Protein AF-A0A812HMN0-F1 (afdb_monomer)

Mean predicted aligned error: 2.74 Å

Solvent-accessible surface area (backbone atoms only — not comparable to full-atom values): 6218 Å² total; per-residue (Å²): 64,32,33,14,56,53,57,68,61,71,71,72,52,58,67,63,51,53,73,77,38,36,69,75,69,39,42,89,30,53,72,48,78,51,88,82,89,80,58,95,92,63,85,84,87,83,89,78,86,76,61,94,67,46,38,24,38,44,40,67,53,91,48,96,55,56,91,84,30,45,38,63,48,75,45,77,54,69,88,87,65,89,82,86,72,50,73,47,81,54,98,46,37,52,46,79,96

Sequence (97 aa):
MFELTSSTVFESQDFFSIYENYDTVLGPDLVNKYEISLTPGQEEVYHASMSAKTKYLGLVAAFRDIENSNWRQVIKVDQTGYNTYQIQLDDLSLFVN

Secondary structure (DSSP, 8-state):
-EEES-SHHHHHS-HHHHHHHHHHHHGGGEEEE------TT----------TT--EEEEE---S-STTSB-EEEEEPPTTS-----EEEETTEEEE-

Foldseek 3Di:
DFFFLDCVQVVVDADCCCPPVVCPSRPPGTPDDDDDDDDPPDDDDDDDDDDLSGQKDWFADPAPCQVPAQGIDMDGDDSPDDDDWDWDDDNRYIDID

Nearest PDB structures (foldseek):
  3zhn-assembly1_A  TM=9.755E-01  e=1.118E-06  Pseudomonas aeruginosa PAO1
  4a1r-assembly5_A  TM=9.088E-01  e=3.668E-04  Serratia marcescens
  6hs7-assembly1_F  TM=8.895E-01  e=6.644E-03  Escherichia coli

Radius of gyration: 13.2 Å; Cα contacts (8 Å, |Δi|>4): 140; chains: 1; bounding box: 32×26×33 Å

pLDDT: mean 94.82, std 3.99, range [80.94, 98.69]

Structure (mmCIF, N/CA/C/O backbone):
data_AF-A0A812HMN0-F1
#
_entry.id   AF-A0A812HMN0-F1
#
loop_
_atom_site.group_PDB
_atom_site.id
_atom_site.type_symbol
_atom_site.label_atom_id
_atom_site.label_alt_id
_atom_site.label_comp_id
_atom_site.label_asym_id
_atom_site.label_entity_id
_atom_site.label_seq_id
_atom_site.pdbx_PDB_ins_code
_atom_site.Cartn_x
_atom_site.Cartn_y
_atom_site.Cartn_z
_atom_site.occupancy
_atom_site.B_iso_or_equiv
_atom_site.auth_seq_id
_atom_site.auth_comp_id
_atom_site.auth_asym_id
_atom_site.auth_atom_id
_atom_site.pdbx_PDB_model_num
ATOM 1 N N . MET A 1 1 ? 0.393 -6.790 -0.888 1.00 95.19 1 MET A N 1
ATOM 2 C CA . MET A 1 1 ? -0.877 -6.328 -0.288 1.00 95.19 1 MET A CA 1
ATOM 3 C C . MET A 1 1 ? -0.669 -6.081 1.194 1.00 95.19 1 MET A C 1
ATOM 5 O O . MET A 1 1 ? -0.032 -6.891 1.854 1.00 95.19 1 MET A O 1
ATOM 9 N N . PHE A 1 2 ? -1.216 -4.990 1.707 1.00 97.38 2 PHE A N 1
ATOM 10 C CA . PHE A 1 2 ? -1.145 -4.588 3.104 1.00 97.38 2 PHE A CA 1
ATOM 11 C C . PHE A 1 2 ? -2.558 -4.505 3.672 1.00 97.38 2 PHE A C 1
ATOM 13 O O . PHE A 1 2 ? -3.430 -3.905 3.053 1.00 97.38 2 PHE A O 1
ATOM 20 N N . GLU A 1 3 ? -2.780 -5.087 4.843 1.00 97.44 3 GLU A N 1
ATOM 21 C CA . GLU A 1 3 ? -3.965 -4.826 5.655 1.00 97.44 3 GLU A CA 1
ATOM 22 C C . GLU A 1 3 ? -3.661 -3.648 6.579 1.00 97.44 3 GLU A C 1
ATOM 24 O O . GLU A 1 3 ? -2.650 -3.666 7.286 1.00 97.44 3 GLU A O 1
ATOM 29 N N . LEU A 1 4 ? -4.520 -2.629 6.574 1.00 98.50 4 LEU A N 1
ATOM 30 C CA . LEU A 1 4 ? -4.260 -1.360 7.243 1.00 98.50 4 LEU A CA 1
ATOM 31 C C . LEU A 1 4 ? -5.430 -0.923 8.131 1.00 98.50 4 LEU A C 1
ATOM 33 O O . LEU A 1 4 ? -6.603 -1.116 7.790 1.00 98.50 4 LEU A O 1
ATOM 37 N N . THR A 1 5 ? -5.120 -0.269 9.250 1.00 98.38 5 THR A N 1
ATOM 38 C CA . THR A 1 5 ? -6.128 0.415 10.081 1.00 98.38 5 THR A CA 1
ATOM 39 C C . THR A 1 5 ? -6.473 1.812 9.541 1.00 98.38 5 THR A C 1
ATOM 41 O O . THR A 1 5 ? -7.593 2.289 9.750 1.00 98.38 5 THR A O 1
ATOM 44 N N . S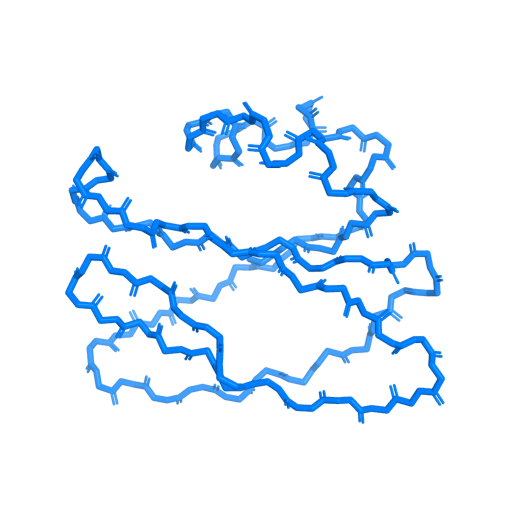ER A 1 6 ? -5.551 2.434 8.797 1.00 98.44 6 SER A N 1
ATOM 45 C CA . SER A 1 6 ? -5.667 3.736 8.127 1.00 98.44 6 SER A CA 1
ATOM 46 C C . SER A 1 6 ? -4.869 3.727 6.816 1.00 98.44 6 SER A C 1
ATOM 48 O O . SER A 1 6 ? -3.808 3.111 6.753 1.00 98.44 6 SER A O 1
ATOM 50 N N . SER A 1 7 ? -5.353 4.401 5.767 1.00 98.44 7 SER A N 1
ATOM 51 C CA . SER A 1 7 ? -4.649 4.485 4.476 1.00 98.44 7 SER A CA 1
ATOM 52 C C . SER A 1 7 ? -3.773 5.730 4.317 1.00 98.44 7 SER A C 1
ATOM 54 O O . SER A 1 7 ? -2.937 5.769 3.419 1.00 98.44 7 SER A O 1
ATOM 56 N N . THR A 1 8 ? -3.906 6.729 5.196 1.00 98.44 8 THR A N 1
ATOM 57 C CA . THR A 1 8 ? -3.298 8.058 5.017 1.00 98.44 8 THR A CA 1
ATOM 58 C C . THR A 1 8 ? -1.786 8.010 4.820 1.00 98.44 8 THR A C 1
ATOM 60 O O . THR A 1 8 ? -1.265 8.613 3.882 1.00 98.44 8 THR A O 1
ATOM 63 N N . VAL A 1 9 ? -1.065 7.290 5.689 1.00 98.56 9 VAL A N 1
ATOM 64 C CA . VAL A 1 9 ? 0.392 7.180 5.559 1.00 98.56 9 VAL A CA 1
ATOM 65 C C . VAL A 1 9 ? 0.723 6.436 4.272 1.00 98.56 9 VAL A C 1
ATOM 67 O O . VAL A 1 9 ? 1.437 6.976 3.436 1.00 98.56 9 VAL A O 1
ATOM 70 N N . PHE A 1 10 ? 0.121 5.268 4.050 1.00 98.69 10 PHE A N 1
ATOM 71 C CA . PHE A 1 10 ? 0.338 4.452 2.8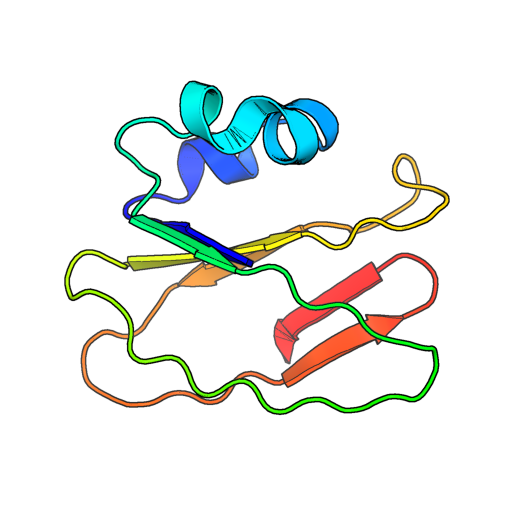55 1.00 98.69 10 PHE A CA 1
ATOM 72 C C . PHE A 1 10 ? 0.160 5.221 1.535 1.00 98.69 10 PHE A C 1
ATOM 74 O O . PHE A 1 10 ? 0.961 5.047 0.620 1.00 98.69 10 PHE A O 1
ATOM 81 N N . GLU A 1 11 ? -0.852 6.086 1.433 1.00 98.38 11 GLU A N 1
ATOM 82 C CA . GLU A 1 11 ? -1.130 6.918 0.251 1.00 98.38 11 GLU A CA 1
ATOM 83 C C . GLU A 1 11 ? -0.152 8.092 0.084 1.00 98.38 11 GLU A C 1
ATOM 85 O O . GLU A 1 11 ? 0.089 8.550 -1.032 1.00 98.38 11 GLU A O 1
ATOM 90 N N . SER A 1 12 ? 0.429 8.590 1.174 1.00 98.00 12 SER A N 1
ATOM 91 C CA . SER A 1 12 ? 1.342 9.742 1.138 1.00 98.00 12 SER A CA 1
ATOM 92 C C . SER A 1 12 ? 2.789 9.390 0.785 1.00 98.00 12 SER A C 1
ATOM 94 O O . SER A 1 12 ? 3.554 10.272 0.406 1.00 98.00 12 SER A O 1
ATOM 96 N N . GLN A 1 13 ? 3.176 8.123 0.941 1.00 98.44 13 GLN A N 1
ATOM 97 C CA . GLN A 1 13 ? 4.565 7.683 0.814 1.00 98.44 13 GLN A CA 1
ATOM 98 C C . GLN A 1 13 ? 4.925 7.316 -0.624 1.00 98.44 13 GLN A C 1
ATOM 100 O O . GLN A 1 13 ? 4.056 6.969 -1.428 1.00 98.44 13 GLN A O 1
ATOM 105 N N . ASP A 1 14 ? 6.214 7.3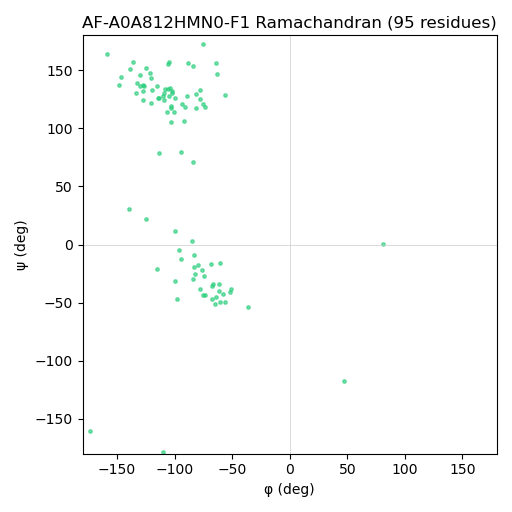79 -0.945 1.00 97.75 14 ASP A N 1
ATOM 106 C CA . ASP A 1 14 ? 6.728 6.861 -2.210 1.00 97.75 14 ASP A CA 1
ATOM 107 C C . ASP A 1 14 ? 6.806 5.323 -2.218 1.00 97.75 14 ASP A C 1
ATOM 109 O O . ASP A 1 14 ? 6.565 4.646 -1.213 1.00 97.75 14 ASP A O 1
ATOM 113 N N . PHE A 1 15 ? 7.124 4.768 -3.389 1.00 97.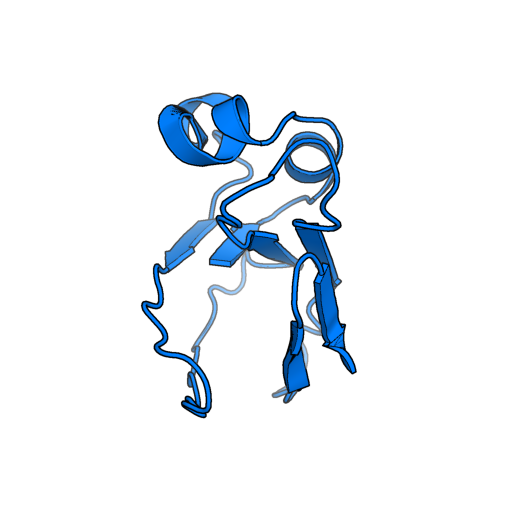81 15 PHE A N 1
ATOM 114 C CA . PHE A 1 15 ? 7.204 3.325 -3.580 1.00 97.81 15 PHE A CA 1
ATOM 115 C C . PHE A 1 15 ? 8.252 2.678 -2.673 1.00 97.81 15 PHE A C 1
ATOM 117 O O . PHE A 1 15 ? 7.931 1.703 -2.004 1.00 97.81 15 PHE A O 1
ATOM 124 N N . PHE A 1 16 ? 9.482 3.199 -2.624 1.00 96.62 16 PHE A N 1
ATOM 125 C CA . PHE A 1 16 ? 10.591 2.562 -1.901 1.00 96.62 16 PHE A CA 1
ATOM 126 C C . PHE A 1 16 ? 10.377 2.573 -0.386 1.00 96.62 16 PHE A C 1
ATOM 128 O O . PHE A 1 16 ? 10.664 1.585 0.289 1.00 96.62 16 PHE A O 1
ATOM 135 N N . SER A 1 17 ? 9.782 3.640 0.144 1.00 98.12 17 SER A N 1
ATOM 136 C CA . SER A 1 17 ? 9.382 3.743 1.548 1.00 98.12 17 SER A CA 1
ATOM 137 C C . SER A 1 17 ? 8.411 2.624 1.928 1.00 98.12 17 SER A C 1
ATOM 139 O O . SER A 1 17 ? 8.567 1.988 2.968 1.00 98.12 17 SER A O 1
ATOM 141 N N . ILE A 1 18 ? 7.443 2.324 1.057 1.00 98.12 18 ILE A N 1
ATOM 142 C CA . ILE A 1 18 ? 6.497 1.223 1.263 1.00 98.12 18 ILE A CA 1
ATOM 143 C C . ILE A 1 18 ? 7.113 -0.141 0.931 1.00 98.12 18 ILE A C 1
ATOM 145 O O . ILE A 1 18 ? 6.840 -1.122 1.609 1.00 98.12 18 ILE A O 1
ATOM 149 N N . TYR A 1 19 ? 7.928 -0.263 -0.107 1.00 96.56 19 TYR A N 1
ATOM 150 C CA . TYR A 1 19 ? 8.430 -1.561 -0.548 1.00 96.56 19 TYR A CA 1
ATOM 151 C C . TYR A 1 19 ? 9.502 -2.111 0.400 1.00 96.56 19 TYR A C 1
ATOM 153 O O . TYR A 1 19 ? 9.452 -3.282 0.777 1.00 96.56 19 TYR A O 1
ATOM 161 N N . GLU A 1 20 ? 10.424 -1.254 0.838 1.00 96.62 20 GLU A N 1
ATOM 162 C CA . GLU A 1 20 ? 11.598 -1.653 1.619 1.00 96.62 20 GLU A CA 1
ATOM 163 C C . GLU A 1 20 ? 11.423 -1.418 3.124 1.00 96.62 20 GLU A C 1
ATOM 165 O O . GLU A 1 20 ? 11.950 -2.190 3.918 1.00 96.62 20 GLU A O 1
ATOM 170 N N . ASN A 1 21 ? 10.659 -0.390 3.522 1.00 98.06 21 ASN A N 1
ATOM 171 C CA . ASN A 1 21 ? 10.603 0.097 4.909 1.00 98.06 21 ASN A CA 1
ATOM 172 C C . ASN A 1 21 ? 9.176 0.132 5.494 1.00 98.06 21 ASN A C 1
ATOM 174 O O . ASN A 1 21 ? 8.905 0.890 6.431 1.00 98.06 21 ASN A O 1
ATOM 178 N N . TYR A 1 22 ? 8.242 -0.652 4.937 1.00 97.94 22 TYR A N 1
ATOM 179 C CA . TYR A 1 22 ? 6.817 -0.613 5.304 1.00 97.94 22 TYR A CA 1
ATOM 180 C C . TYR A 1 22 ? 6.553 -0.721 6.805 1.00 97.94 22 TYR A C 1
ATOM 182 O O . TYR A 1 22 ? 5.627 -0.092 7.303 1.00 97.94 22 TYR A O 1
ATOM 190 N N . ASP A 1 23 ? 7.309 -1.550 7.518 1.00 97.56 23 ASP A N 1
ATOM 191 C CA . ASP A 1 23 ? 7.106 -1.840 8.934 1.00 97.56 23 ASP A CA 1
ATOM 192 C C . ASP A 1 23 ? 7.309 -0.587 9.789 1.00 97.56 23 ASP A C 1
ATOM 194 O O . ASP A 1 23 ? 6.479 -0.256 10.633 1.00 97.56 23 ASP A O 1
ATOM 198 N N . THR A 1 24 ? 8.374 0.153 9.500 1.00 98.31 24 THR A N 1
ATOM 199 C CA . THR A 1 24 ? 8.719 1.407 10.165 1.00 98.31 24 THR A CA 1
ATOM 200 C C . THR A 1 24 ? 7.815 2.541 9.697 1.00 98.31 24 THR A C 1
ATOM 202 O O . THR A 1 24 ? 7.328 3.321 10.513 1.00 98.31 24 THR A O 1
ATOM 205 N N . VAL A 1 25 ? 7.570 2.624 8.387 1.00 98.25 25 VAL A N 1
ATOM 206 C CA . VAL A 1 25 ? 6.801 3.708 7.764 1.00 98.25 25 VAL A CA 1
ATOM 207 C C . VAL A 1 25 ? 5.329 3.658 8.168 1.00 98.25 25 VAL A C 1
ATOM 209 O O . VAL A 1 25 ? 4.763 4.681 8.542 1.00 98.25 25 VAL A O 1
ATO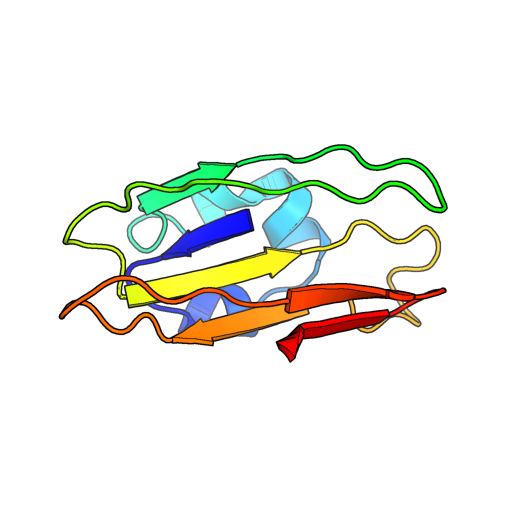M 212 N N . LEU A 1 26 ? 4.703 2.482 8.111 1.00 98.50 26 LEU A N 1
ATOM 213 C CA . LEU A 1 26 ? 3.287 2.309 8.441 1.00 98.50 26 LEU A CA 1
ATOM 214 C C . LEU A 1 26 ? 3.071 2.132 9.947 1.00 98.50 26 LEU A C 1
ATOM 216 O O . LEU A 1 26 ? 2.018 2.507 10.459 1.00 98.50 26 LEU A O 1
ATOM 220 N N . GLY A 1 27 ? 4.053 1.570 10.660 1.00 98.25 27 GLY A N 1
ATOM 221 C CA . GLY A 1 27 ? 4.043 1.421 12.112 1.00 98.25 27 GLY A CA 1
ATOM 222 C C . GLY A 1 27 ? 2.714 0.863 12.641 1.00 98.25 27 GLY A C 1
ATOM 223 O O . GLY A 1 27 ? 2.338 -0.256 12.290 1.00 98.25 27 GLY A O 1
ATOM 224 N N . PRO A 1 28 ? 1.973 1.616 13.477 1.00 98.00 28 PRO A N 1
ATOM 225 C CA . PRO A 1 28 ? 0.721 1.146 14.069 1.00 98.00 28 PRO A CA 1
ATOM 226 C C . PRO A 1 28 ? -0.429 0.980 13.062 1.00 98.00 28 PRO A C 1
ATOM 228 O O . PRO A 1 28 ? -1.417 0.313 13.383 1.00 98.00 28 PRO A O 1
ATOM 231 N N . ASP A 1 29 ? -0.329 1.578 11.870 1.00 98.50 29 ASP A N 1
ATOM 232 C CA . ASP A 1 29 ? -1.351 1.440 10.834 1.00 98.50 29 ASP A CA 1
ATOM 233 C C . ASP A 1 29 ? -1.268 0.083 10.127 1.00 98.50 29 ASP A C 1
ATOM 235 O O . ASP A 1 29 ? -2.278 -0.377 9.593 1.00 98.50 29 ASP A O 1
ATOM 239 N N . LEU A 1 30 ? -0.113 -0.591 10.166 1.00 98.50 30 LEU A N 1
ATOM 240 C CA . LEU A 1 30 ? 0.074 -1.916 9.584 1.00 98.50 30 LEU A CA 1
ATOM 241 C C . LEU A 1 30 ? -0.568 -3.003 10.451 1.00 98.50 30 LEU A C 1
ATOM 243 O O . LEU A 1 30 ? -0.188 -3.221 11.600 1.00 98.50 30 LEU A O 1
ATOM 247 N N . VAL A 1 31 ? -1.509 -3.742 9.866 1.00 97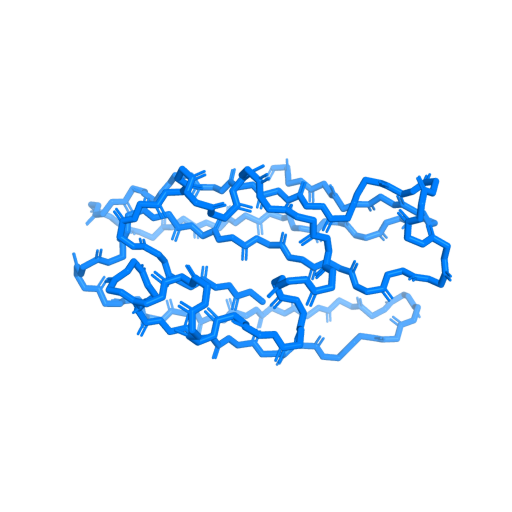.88 31 VAL A N 1
ATOM 248 C CA . VAL A 1 31 ? -2.125 -4.919 10.492 1.00 97.88 31 VAL A CA 1
ATOM 249 C C . VAL A 1 31 ? -1.464 -6.200 10.005 1.00 97.88 31 VAL A C 1
ATOM 251 O O . VAL A 1 31 ? -1.151 -7.073 10.812 1.00 97.88 31 VAL A O 1
ATOM 254 N N . ASN A 1 32 ? -1.268 -6.325 8.691 1.00 96.50 32 ASN A N 1
ATOM 255 C CA . ASN A 1 32 ? -0.629 -7.485 8.081 1.00 96.50 32 ASN A CA 1
ATOM 256 C C . ASN A 1 32 ? -0.061 -7.155 6.691 1.00 96.50 32 ASN A C 1
ATOM 258 O O . ASN A 1 32 ? -0.450 -6.162 6.073 1.00 96.50 32 ASN A O 1
ATOM 262 N N . LYS A 1 33 ? 0.818 -8.016 6.174 1.00 95.88 33 LYS A N 1
ATOM 263 C CA . LYS A 1 33 ? 1.360 -7.951 4.813 1.00 95.88 33 LYS A CA 1
ATOM 264 C C . LYS A 1 33 ? 1.288 -9.329 4.159 1.00 95.88 33 LYS A C 1
ATOM 266 O O . LYS A 1 33 ? 1.642 -10.330 4.770 1.00 95.88 33 LYS A O 1
ATOM 271 N N . TYR A 1 34 ? 0.908 -9.347 2.887 1.00 93.31 34 TYR A N 1
ATOM 272 C CA . TYR A 1 34 ? 1.002 -10.517 2.019 1.00 93.31 34 TYR A CA 1
ATOM 273 C C . TYR A 1 34 ? 1.741 -10.160 0.739 1.00 93.31 34 TYR A C 1
ATOM 275 O O . TYR A 1 34 ? 1.485 -9.116 0.127 1.00 93.31 34 TYR A O 1
ATOM 283 N N . GLU A 1 35 ? 2.621 -11.054 0.317 1.00 93.19 35 GLU A N 1
ATOM 284 C CA . GLU A 1 35 ? 3.302 -10.987 -0.969 1.00 93.19 35 GLU A CA 1
ATOM 285 C C . GLU A 1 35 ? 2.745 -12.069 -1.882 1.00 93.19 35 GLU A C 1
ATOM 287 O O . GLU A 1 35 ? 2.547 -13.208 -1.467 1.00 93.19 35 GLU A O 1
ATOM 292 N N . ILE A 1 36 ? 2.459 -11.680 -3.120 1.00 91.88 36 ILE A N 1
ATOM 293 C CA . ILE A 1 36 ? 1.923 -12.560 -4.151 1.00 91.88 36 ILE A CA 1
ATOM 294 C C . ILE A 1 36 ? 2.849 -12.399 -5.349 1.00 91.88 36 ILE A C 1
ATOM 296 O O . ILE A 1 36 ? 3.073 -11.280 -5.813 1.00 91.88 36 ILE A O 1
ATOM 300 N N . SER A 1 37 ? 3.407 -13.506 -5.824 1.00 92.06 37 SER A N 1
ATOM 301 C CA . SER A 1 37 ? 4.223 -13.533 -7.034 1.00 92.06 37 SER A CA 1
ATOM 302 C C . SER A 1 37 ? 3.377 -14.041 -8.190 1.00 92.06 37 SER A C 1
ATOM 304 O O . SER A 1 37 ? 2.791 -15.116 -8.100 1.00 92.06 37 SER A O 1
ATOM 306 N N . LEU A 1 38 ? 3.329 -13.263 -9.268 1.00 90.94 38 LEU A N 1
ATOM 307 C CA . LEU A 1 38 ? 2.574 -13.579 -10.474 1.00 90.94 38 LEU A CA 1
ATOM 308 C C . LEU A 1 38 ? 3.511 -13.625 -11.676 1.00 90.94 38 LEU A C 1
ATOM 310 O O . LEU A 1 38 ? 4.489 -12.880 -11.754 1.00 90.94 38 LEU A O 1
ATOM 314 N N . THR A 1 39 ? 3.179 -14.485 -12.627 1.00 91.31 39 THR A N 1
ATOM 315 C CA . THR A 1 39 ? 3.766 -14.514 -13.966 1.00 91.31 39 THR A CA 1
ATOM 316 C C . THR A 1 39 ? 2.780 -13.930 -14.985 1.00 91.31 39 THR A C 1
ATOM 318 O O . THR A 1 39 ? 1.576 -13.899 -14.721 1.00 91.31 39 THR A O 1
ATOM 321 N N . PRO A 1 40 ? 3.241 -13.427 -16.146 1.00 90.00 40 PRO A N 1
ATOM 322 C CA . PRO A 1 40 ? 2.338 -12.876 -17.155 1.00 90.00 40 PRO A CA 1
ATOM 323 C C . PRO A 1 40 ? 1.261 -13.884 -17.587 1.00 90.00 40 PRO A C 1
ATOM 325 O O . PRO A 1 40 ? 1.579 -15.015 -17.950 1.00 90.00 40 PRO A O 1
ATOM 328 N N . GLY A 1 41 ? -0.006 -13.462 -17.559 1.00 91.62 41 GLY A N 1
ATOM 329 C CA . GLY A 1 41 ? -1.166 -14.301 -17.890 1.00 91.62 41 GLY A CA 1
ATOM 330 C C . GLY A 1 41 ? -1.645 -15.225 -16.764 1.00 91.62 41 GLY A C 1
ATOM 331 O O . GLY A 1 41 ? -2.604 -15.965 -16.968 1.00 91.62 41 GLY A O 1
ATOM 332 N N . GLN A 1 42 ? -1.004 -15.197 -15.593 1.00 94.31 42 GLN A N 1
ATOM 333 C CA . GLN A 1 42 ? -1.441 -15.957 -14.426 1.00 94.31 42 GLN A CA 1
ATOM 334 C C . GLN A 1 42 ? -2.624 -15.272 -13.741 1.00 94.31 42 GLN A C 1
ATOM 336 O O . GLN A 1 42 ? -2.581 -14.077 -13.447 1.00 94.31 42 GLN A O 1
ATOM 341 N N . GLU A 1 43 ? -3.646 -16.061 -13.427 1.00 93.69 43 GLU A N 1
ATOM 342 C CA . GLU A 1 43 ? -4.740 -15.670 -12.545 1.00 93.69 43 GLU A CA 1
ATOM 343 C C . GLU A 1 43 ? -4.564 -16.367 -11.198 1.00 93.69 43 GLU A C 1
ATOM 345 O O . GLU A 1 43 ? -4.310 -17.570 -11.142 1.00 93.69 43 GLU A O 1
ATOM 350 N N . GLU A 1 44 ? -4.712 -15.617 -10.110 1.00 91.62 44 GLU A N 1
ATOM 351 C CA . GLU A 1 44 ? -4.658 -16.148 -8.750 1.00 91.62 44 GLU A CA 1
ATOM 352 C C . GLU A 1 44 ? -5.862 -15.668 -7.951 1.00 91.62 44 GLU A C 1
ATOM 354 O O . GLU A 1 44 ? -6.226 -14.490 -7.986 1.00 91.62 44 GLU A O 1
ATOM 359 N N . VAL A 1 45 ? -6.459 -16.582 -7.187 1.00 91.38 45 VAL A N 1
ATOM 360 C CA . VAL A 1 45 ? -7.539 -16.257 -6.254 1.00 91.38 45 VAL A CA 1
ATOM 361 C C . VAL A 1 45 ? -6.988 -16.313 -4.841 1.00 91.38 45 VAL A C 1
ATOM 363 O O . VAL A 1 45 ? -6.631 -17.374 -4.332 1.00 91.38 45 VAL A O 1
ATOM 366 N N . TYR A 1 46 ? -6.956 -15.157 -4.184 1.00 87.06 46 TYR A N 1
ATOM 367 C CA . TYR A 1 46 ? -6.511 -15.060 -2.803 1.00 87.06 46 TYR A CA 1
ATOM 368 C C . TYR A 1 46 ? -7.699 -14.973 -1.843 1.00 87.06 46 TYR A C 1
ATOM 370 O O . TYR A 1 46 ? -8.433 -13.984 -1.817 1.00 87.06 46 TYR A O 1
ATOM 378 N N . HIS A 1 47 ? -7.870 -16.002 -1.014 1.00 87.31 47 HIS A N 1
ATOM 379 C CA . HIS A 1 47 ? -8.869 -16.009 0.050 1.00 87.31 47 HIS A CA 1
ATOM 380 C C . HIS A 1 47 ? -8.257 -15.482 1.349 1.00 87.31 47 HIS A C 1
ATOM 382 O O . HIS A 1 47 ? -7.490 -16.175 2.015 1.00 87.31 47 HIS A O 1
ATOM 388 N N . ALA A 1 48 ? -8.621 -14.258 1.727 1.00 80.94 48 ALA A N 1
ATOM 389 C CA . ALA A 1 48 ? -8.167 -13.634 2.963 1.00 80.94 48 ALA A CA 1
ATOM 390 C C . ALA A 1 48 ? -9.262 -13.676 4.035 1.00 80.94 48 ALA A C 1
ATOM 392 O O . ALA A 1 48 ? -10.400 -13.282 3.789 1.00 80.94 48 ALA A O 1
ATOM 393 N N . SER A 1 49 ? -8.901 -14.092 5.249 1.00 85.94 49 SER A N 1
ATOM 394 C CA . SER A 1 49 ? -9.671 -13.777 6.457 1.00 85.94 49 SER A CA 1
ATOM 395 C C . SER A 1 49 ? -8.941 -12.670 7.201 1.00 85.94 49 SER A C 1
ATOM 397 O O . SER A 1 49 ? -7.883 -12.899 7.781 1.00 85.94 49 SER A O 1
ATOM 399 N N . MET A 1 50 ? -9.486 -11.461 7.119 1.00 86.06 50 MET A N 1
ATOM 400 C CA . MET A 1 50 ? -8.838 -10.259 7.635 1.00 86.06 50 MET A CA 1
ATOM 401 C C . MET A 1 50 ? -9.096 -10.087 9.128 1.00 86.06 50 MET A C 1
ATOM 403 O O . MET A 1 50 ? -10.116 -10.518 9.671 1.00 86.06 50 MET A O 1
ATOM 407 N N . SER A 1 51 ? -8.174 -9.401 9.793 1.00 91.75 51 SER A N 1
ATOM 408 C CA . SER A 1 51 ? -8.376 -8.967 11.173 1.00 91.75 51 SER A CA 1
ATOM 409 C C . SER A 1 51 ? -9.548 -7.987 11.271 1.00 91.75 51 SER A C 1
ATOM 411 O O . SER A 1 51 ? -9.724 -7.125 10.414 1.00 91.75 51 SER A O 1
ATOM 413 N N . ALA A 1 52 ? -10.287 -8.010 12.384 1.00 91.62 52 ALA A N 1
ATOM 414 C CA . ALA A 1 52 ? -11.334 -7.017 12.660 1.00 91.62 52 ALA A CA 1
ATOM 415 C C . ALA A 1 52 ? -10.801 -5.567 12.737 1.00 91.62 52 ALA A C 1
ATOM 417 O O . ALA A 1 52 ? -11.568 -4.606 12.675 1.00 91.62 52 ALA A O 1
ATOM 418 N N . LYS A 1 53 ? -9.479 -5.391 12.885 1.00 94.88 53 LYS A N 1
ATOM 419 C CA . LYS A 1 53 ? -8.821 -4.076 12.858 1.00 94.88 53 LYS A CA 1
ATOM 420 C C . LYS A 1 53 ? -8.613 -3.536 11.440 1.00 94.88 53 LYS A C 1
ATOM 422 O O . LYS A 1 53 ? -8.385 -2.337 11.294 1.00 94.88 53 LYS A O 1
ATOM 427 N N . THR A 1 54 ? -8.683 -4.391 10.424 1.00 96.62 54 THR A N 1
ATOM 428 C CA . THR A 1 54 ? -8.434 -4.036 9.027 1.00 96.62 54 THR A CA 1
ATOM 429 C C . THR A 1 54 ? -9.603 -3.228 8.482 1.00 96.62 54 THR A C 1
ATOM 431 O O . THR A 1 54 ? -10.742 -3.695 8.447 1.00 96.62 54 THR A O 1
ATOM 434 N N . LYS A 1 55 ? -9.315 -1.992 8.077 1.00 96.94 55 LYS A N 1
ATOM 435 C CA . LYS A 1 55 ? -10.282 -1.052 7.490 1.00 96.94 55 LYS A CA 1
ATOM 436 C C . LYS A 1 55 ? -9.955 -0.716 6.042 1.00 96.94 55 LYS A C 1
ATOM 438 O O . LYS A 1 55 ? -10.841 -0.287 5.306 1.00 96.94 55 LYS A O 1
ATOM 443 N N . TYR A 1 56 ? -8.702 -0.911 5.642 1.00 97.88 56 TYR A N 1
ATOM 444 C CA . TYR A 1 56 ? -8.227 -0.649 4.294 1.00 97.88 56 TYR A CA 1
ATOM 445 C C . TYR A 1 56 ? -7.291 -1.757 3.825 1.00 97.88 56 TYR A C 1
ATOM 447 O O . TYR A 1 56 ? -6.580 -2.367 4.626 1.00 97.88 56 TYR A O 1
ATOM 455 N N . LEU A 1 57 ? -7.266 -1.971 2.514 1.00 97.00 57 LEU A N 1
ATOM 456 C CA . LEU A 1 57 ? -6.234 -2.734 1.830 1.00 97.00 57 LEU A CA 1
ATOM 457 C C . LEU A 1 57 ? -5.378 -1.781 1.012 1.00 97.00 57 LEU A C 1
ATOM 459 O O . LEU A 1 57 ? -5.904 -1.060 0.168 1.00 97.00 57 LEU A O 1
ATOM 463 N N . GLY A 1 58 ? -4.071 -1.806 1.247 1.00 97.94 58 GLY A N 1
ATOM 464 C CA . GLY A 1 58 ? -3.080 -1.173 0.388 1.00 97.94 58 GLY A CA 1
ATOM 465 C C . GLY A 1 58 ? -2.539 -2.178 -0.625 1.00 97.94 58 GLY A C 1
ATOM 466 O O . GLY A 1 58 ? -1.974 -3.211 -0.255 1.00 97.94 58 GLY A O 1
ATOM 467 N N . LEU A 1 59 ? -2.690 -1.895 -1.912 1.00 97.75 59 LEU A N 1
ATOM 468 C CA . LEU A 1 59 ? -2.139 -2.706 -2.994 1.00 97.75 59 LEU A CA 1
ATOM 469 C C . LEU A 1 59 ? -0.910 -2.013 -3.573 1.00 97.75 59 LEU A C 1
ATOM 471 O O . LEU A 1 59 ? -0.938 -0.810 -3.814 1.00 97.75 59 LEU A O 1
ATOM 475 N N . VAL A 1 60 ? 0.158 -2.784 -3.780 1.00 97.81 60 VAL A N 1
ATOM 476 C CA . VAL A 1 60 ? 1.407 -2.343 -4.409 1.00 97.81 60 VAL A CA 1
ATOM 477 C C . VAL A 1 60 ? 1.812 -3.385 -5.436 1.00 97.81 60 VAL A C 1
ATOM 479 O O . VAL A 1 60 ? 1.862 -4.571 -5.103 1.00 97.81 60 VAL A O 1
ATOM 482 N N . ALA A 1 61 ? 2.124 -2.933 -6.647 1.00 97.25 61 ALA A N 1
ATOM 483 C CA . ALA A 1 61 ? 2.739 -3.735 -7.694 1.00 97.25 61 ALA A CA 1
AT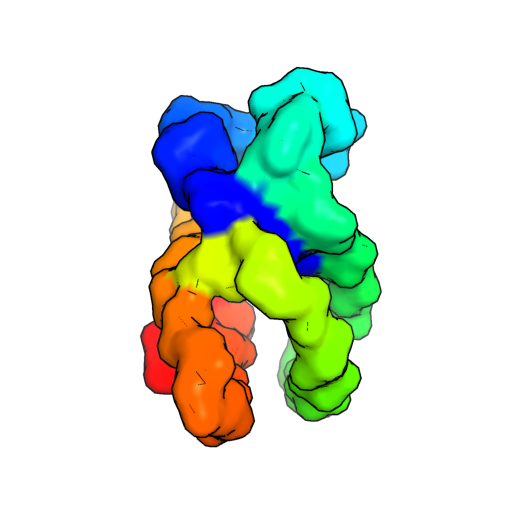OM 484 C C . ALA A 1 61 ? 4.149 -3.213 -7.992 1.00 97.25 61 ALA A C 1
ATOM 486 O O . ALA A 1 61 ? 4.340 -2.033 -8.278 1.00 97.25 61 ALA A O 1
ATOM 487 N N . ALA A 1 62 ? 5.144 -4.097 -7.927 1.00 95.88 62 ALA A N 1
ATOM 488 C CA . ALA A 1 62 ? 6.536 -3.762 -8.208 1.00 95.88 62 ALA A CA 1
ATOM 489 C C . ALA A 1 62 ? 6.820 -3.830 -9.721 1.00 95.88 62 ALA A C 1
ATOM 491 O O . ALA A 1 62 ? 7.465 -4.763 -10.202 1.00 95.88 62 ALA A O 1
ATOM 492 N N . PHE A 1 63 ? 6.290 -2.873 -10.487 1.00 95.88 63 PHE A N 1
ATOM 493 C CA . PHE A 1 63 ? 6.581 -2.759 -11.919 1.00 95.88 63 PHE A CA 1
ATOM 494 C C . PHE A 1 63 ? 8.060 -2.457 -12.179 1.00 95.88 63 PHE A C 1
ATOM 496 O O . PHE A 1 63 ? 8.762 -1.893 -11.345 1.00 95.88 63 PHE A O 1
ATOM 503 N N . ARG A 1 64 ? 8.543 -2.804 -13.376 1.00 92.94 64 ARG A N 1
ATOM 504 C CA . ARG A 1 64 ? 9.936 -2.536 -13.766 1.00 92.94 64 ARG A CA 1
ATOM 505 C C . ARG A 1 64 ? 10.235 -1.038 -13.891 1.00 92.94 64 ARG A C 1
ATOM 507 O O . ARG A 1 64 ? 11.354 -0.626 -13.613 1.00 92.94 64 ARG A O 1
ATOM 514 N N . ASP A 1 65 ? 9.252 -0.255 -14.330 1.00 96.75 65 ASP A N 1
ATOM 515 C CA . ASP A 1 65 ? 9.332 1.203 -14.450 1.00 96.75 65 ASP A CA 1
ATOM 516 C C . ASP A 1 65 ? 8.358 1.850 -13.458 1.00 96.75 65 ASP A C 1
ATOM 518 O O . ASP A 1 65 ? 7.240 2.223 -13.808 1.00 96.75 65 ASP A O 1
ATOM 522 N N . ILE A 1 66 ? 8.764 1.898 -12.185 1.00 96.44 66 ILE A N 1
ATOM 523 C CA . ILE A 1 66 ? 7.925 2.421 -11.099 1.00 96.44 66 ILE A CA 1
ATOM 524 C C . ILE A 1 66 ? 7.572 3.892 -11.314 1.00 96.44 66 ILE A C 1
ATOM 526 O O . ILE A 1 66 ? 6.428 4.276 -11.067 1.00 96.44 66 ILE A O 1
ATOM 530 N N . GLU A 1 67 ? 8.525 4.697 -11.788 1.00 94.94 67 GLU A N 1
ATOM 531 C CA . GLU A 1 67 ? 8.368 6.147 -11.939 1.00 94.94 67 GLU A CA 1
ATOM 532 C C . GLU A 1 67 ? 7.248 6.514 -12.918 1.00 94.94 67 GLU A C 1
ATOM 534 O O . GLU A 1 67 ? 6.531 7.486 -12.687 1.00 94.94 67 GLU A O 1
ATOM 539 N N . ASN A 1 68 ? 7.052 5.708 -13.966 1.00 96.44 68 ASN A N 1
ATOM 540 C CA . ASN A 1 68 ? 6.001 5.913 -14.967 1.00 96.44 68 ASN A CA 1
ATOM 541 C C . ASN A 1 68 ? 4.761 5.027 -14.750 1.00 96.44 68 ASN A C 1
ATOM 543 O O . ASN A 1 68 ? 3.911 4.933 -15.636 1.00 96.44 68 ASN A O 1
ATOM 547 N N . SER A 1 69 ? 4.642 4.368 -13.593 1.00 97.81 69 SER A N 1
ATOM 548 C CA . SER A 1 69 ? 3.563 3.414 -13.317 1.00 97.81 69 SER A CA 1
ATOM 549 C C . SER A 1 69 ? 2.487 3.943 -12.371 1.00 97.81 69 SER A C 1
ATOM 551 O O . SER A 1 69 ? 2.737 4.763 -11.487 1.00 97.81 69 SER A O 1
ATOM 553 N N . ASN A 1 70 ? 1.286 3.375 -12.489 1.00 97.56 70 ASN A N 1
ATOM 554 C CA . ASN A 1 70 ? 0.272 3.430 -11.444 1.00 97.56 70 ASN A CA 1
ATOM 555 C C . ASN A 1 70 ? 0.363 2.170 -10.571 1.00 97.56 70 ASN A C 1
ATOM 557 O O . ASN A 1 70 ? -0.374 1.200 -10.748 1.00 97.56 70 ASN A O 1
ATOM 561 N N . TRP A 1 71 ? 1.328 2.164 -9.656 1.00 97.88 71 TRP A N 1
ATOM 562 C CA . TRP A 1 71 ? 1.691 0.996 -8.851 1.00 97.88 71 TRP A CA 1
ATOM 563 C C . TRP A 1 71 ? 0.825 0.783 -7.603 1.00 97.88 71 TRP A C 1
ATOM 565 O O . TRP A 1 71 ? 0.975 -0.253 -6.951 1.00 97.88 71 TRP A O 1
ATOM 575 N N . ARG A 1 72 ? -0.048 1.737 -7.238 1.00 98.19 72 ARG A N 1
ATOM 576 C CA . ARG A 1 72 ? -0.762 1.749 -5.951 1.00 98.19 72 ARG A CA 1
ATOM 577 C C . ARG A 1 72 ? -2.268 1.875 -6.103 1.00 98.19 72 ARG A C 1
ATOM 579 O O . ARG A 1 72 ? -2.753 2.760 -6.796 1.00 98.19 72 ARG A O 1
ATOM 586 N N . GLN A 1 73 ? -3.000 1.082 -5.327 1.00 98.19 73 GLN A N 1
ATOM 587 C CA . GLN A 1 73 ? -4.430 1.287 -5.084 1.00 98.19 73 GLN A CA 1
ATOM 588 C C . GLN A 1 73 ? -4.759 1.095 -3.608 1.00 98.19 73 GLN A C 1
ATOM 590 O O . GLN A 1 73 ? -4.034 0.412 -2.879 1.00 98.19 73 GLN A O 1
ATOM 595 N N . VAL A 1 74 ? -5.871 1.688 -3.179 1.00 98.12 74 VAL A N 1
ATOM 596 C CA . VAL A 1 74 ? -6.424 1.504 -1.837 1.00 98.12 74 VAL A CA 1
ATOM 597 C C . VAL A 1 74 ? -7.881 1.095 -1.942 1.00 98.12 74 VAL A C 1
ATOM 599 O O . VAL A 1 74 ? -8.668 1.723 -2.644 1.00 98.12 74 VAL A O 1
ATOM 602 N N . ILE A 1 75 ? -8.246 0.054 -1.202 1.00 96.50 75 ILE A N 1
ATOM 603 C CA . ILE A 1 75 ? -9.624 -0.417 -1.088 1.00 96.50 75 ILE A CA 1
ATOM 604 C C . ILE A 1 75 ? -10.078 -0.192 0.348 1.00 96.50 75 ILE A C 1
ATOM 606 O O . ILE A 1 75 ? -9.431 -0.660 1.284 1.00 96.50 75 ILE A O 1
ATOM 610 N N . LYS A 1 76 ? -11.206 0.494 0.541 1.00 95.75 76 LYS A N 1
ATOM 611 C CA . LYS A 1 76 ? -11.871 0.534 1.845 1.00 95.75 76 LYS A CA 1
ATOM 612 C C . LYS A 1 76 ? -12.630 -0.772 2.057 1.00 95.75 76 LYS A C 1
ATOM 614 O O . LYS A 1 76 ? -13.464 -1.140 1.236 1.00 95.75 76 LYS A O 1
ATOM 619 N N . VAL A 1 77 ? -12.350 -1.448 3.163 1.00 93.56 77 VAL A N 1
ATOM 620 C CA . VAL A 1 77 ? -12.964 -2.734 3.495 1.00 93.56 77 VAL A CA 1
ATOM 621 C C . VAL A 1 77 ? -14.341 -2.503 4.108 1.00 93.56 77 VAL A C 1
ATOM 623 O O . VAL A 1 77 ? -14.485 -1.742 5.069 1.00 93.56 77 VAL A O 1
ATOM 626 N N . ASP A 1 78 ? -15.347 -3.194 3.578 1.00 90.25 78 ASP A N 1
ATOM 627 C CA . ASP A 1 78 ? -16.611 -3.391 4.279 1.00 90.25 78 ASP A CA 1
ATOM 628 C C . ASP A 1 78 ? -16.455 -4.547 5.274 1.00 90.25 78 ASP A C 1
ATOM 630 O O . ASP A 1 78 ? -16.173 -5.685 4.902 1.00 90.25 78 ASP A O 1
ATOM 634 N N . GLN A 1 79 ? -16.613 -4.231 6.558 1.00 86.06 79 GLN A N 1
ATOM 635 C CA . GLN A 1 79 ? -16.401 -5.157 7.669 1.00 86.06 79 GLN A CA 1
ATOM 636 C C . GLN A 1 79 ? -17.639 -6.019 7.984 1.00 86.06 79 GLN A C 1
ATOM 638 O O . GLN A 1 79 ? -17.624 -6.774 8.954 1.00 86.06 79 GLN A O 1
ATOM 643 N N . THR A 1 80 ? -18.724 -5.891 7.212 1.00 87.44 80 THR A N 1
ATOM 644 C CA . THR A 1 80 ? -20.004 -6.570 7.481 1.00 87.44 80 THR A CA 1
ATOM 645 C C . THR A 1 80 ? -20.197 -7.880 6.713 1.00 87.44 80 THR A C 1
ATOM 647 O O . THR A 1 80 ? -21.168 -8.594 6.968 1.00 87.44 80 THR A O 1
ATOM 650 N N . GLY A 1 81 ? -19.275 -8.246 5.816 1.00 84.50 81 GLY A N 1
ATOM 651 C CA . GLY A 1 81 ? -19.397 -9.458 5.010 1.00 84.50 81 GLY A CA 1
ATOM 652 C C . GLY A 1 81 ? -18.164 -9.779 4.170 1.00 84.50 81 GLY A C 1
ATOM 653 O O . GLY A 1 81 ? -17.060 -9.312 4.442 1.00 84.50 81 GLY A O 1
ATOM 654 N N . TYR A 1 82 ? -18.370 -10.601 3.141 1.00 84.56 82 TYR A N 1
ATOM 655 C CA . TYR A 1 82 ? -17.335 -10.979 2.182 1.00 84.56 82 TYR A CA 1
ATOM 656 C C . TYR A 1 82 ? -17.507 -10.193 0.891 1.00 84.56 82 TYR A C 1
ATOM 658 O O . TYR A 1 82 ? -18.594 -10.169 0.318 1.00 84.56 82 TYR A O 1
ATOM 666 N N . ASN A 1 83 ? -16.413 -9.603 0.420 1.00 89.69 83 ASN A N 1
ATOM 667 C CA . ASN A 1 83 ? -16.349 -8.923 -0.864 1.00 89.69 83 ASN A CA 1
ATOM 668 C C . ASN A 1 83 ? -15.286 -9.586 -1.731 1.00 89.69 83 ASN A C 1
ATOM 670 O O . ASN A 1 83 ? -14.234 -9.998 -1.238 1.00 89.69 83 ASN A O 1
ATOM 674 N N . THR A 1 84 ? -15.564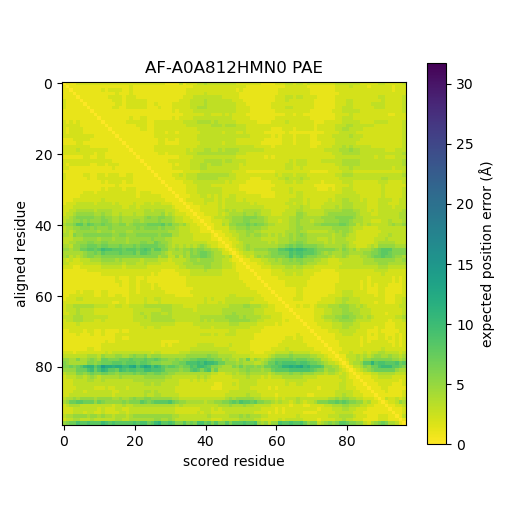 -9.670 -3.025 1.00 91.62 84 THR A N 1
ATOM 675 C CA . THR A 1 84 ? -14.595 -10.098 -4.029 1.00 91.62 84 THR A CA 1
ATOM 676 C C . THR A 1 84 ? -14.244 -8.891 -4.876 1.00 91.62 84 THR A C 1
ATOM 678 O O . THR A 1 84 ? -15.137 -8.226 -5.391 1.00 91.62 84 THR A O 1
ATOM 681 N N . TYR A 1 85 ? -12.948 -8.628 -5.010 1.00 92.94 85 TYR A N 1
ATOM 682 C CA . TYR A 1 85 ? -12.410 -7.578 -5.865 1.00 92.94 85 TYR A CA 1
ATOM 683 C C . TYR A 1 85 ? -11.600 -8.227 -6.976 1.00 92.94 85 TYR A C 1
ATOM 685 O O . TYR A 1 85 ? -10.817 -9.142 -6.705 1.00 92.94 85 TYR A O 1
ATOM 693 N N . GLN A 1 86 ? -11.769 -7.753 -8.207 1.00 94.75 86 GLN A N 1
ATOM 694 C CA . GLN A 1 86 ? -10.887 -8.148 -9.297 1.00 94.75 86 GLN A CA 1
ATOM 695 C C . GLN A 1 86 ? -9.738 -7.153 -9.376 1.00 94.75 86 GLN A C 1
ATOM 697 O O . GLN A 1 86 ? -9.948 -5.963 -9.595 1.00 94.75 86 GLN A O 1
ATOM 702 N N . ILE A 1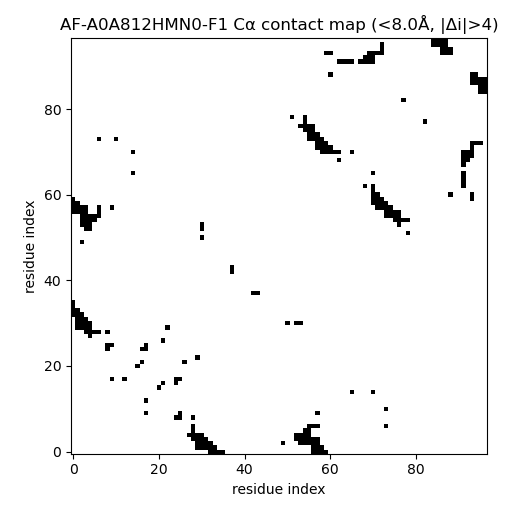 87 ? -8.520 -7.646 -9.171 1.00 95.12 87 ILE A N 1
ATOM 703 C CA . ILE A 1 87 ? -7.303 -6.846 -9.282 1.00 95.12 87 ILE A CA 1
ATOM 704 C C . ILE A 1 87 ? -6.647 -7.207 -10.607 1.00 95.12 87 ILE A C 1
ATOM 706 O O . ILE A 1 87 ? -6.283 -8.362 -10.817 1.00 95.12 87 ILE A O 1
ATOM 710 N N . GLN A 1 88 ? -6.490 -6.223 -11.485 1.00 95.38 88 GLN A N 1
ATOM 711 C CA . GLN A 1 88 ? -5.843 -6.405 -12.776 1.00 95.38 88 GLN A CA 1
ATOM 712 C C . GLN A 1 88 ? -4.484 -5.710 -12.775 1.00 95.38 88 GLN A C 1
ATOM 714 O O . GLN A 1 88 ? -4.372 -4.541 -12.402 1.00 95.38 88 GLN A O 1
ATOM 719 N N . LEU A 1 89 ? -3.462 -6.447 -13.204 1.00 94.88 89 LEU A N 1
ATOM 720 C CA . LEU A 1 89 ? -2.146 -5.914 -13.528 1.00 94.88 89 LEU A CA 1
ATOM 721 C C . LEU A 1 89 ? -2.031 -5.829 -15.047 1.00 94.88 89 LEU A C 1
ATOM 723 O O . LEU A 1 89 ? -2.103 -6.851 -15.726 1.00 94.88 89 LEU A O 1
ATOM 727 N N . ASP A 1 90 ? -1.864 -4.616 -15.551 1.00 92.94 90 ASP A N 1
ATOM 728 C CA . ASP A 1 90 ? -1.518 -4.336 -16.945 1.00 92.94 90 ASP A CA 1
ATOM 729 C C . ASP A 1 90 ? -0.076 -3.797 -17.016 1.00 92.94 90 ASP A C 1
ATOM 731 O O . ASP A 1 90 ? 0.577 -3.676 -15.978 1.00 92.94 90 ASP A O 1
ATOM 735 N N . ASP A 1 91 ? 0.425 -3.459 -18.207 1.00 91.31 91 ASP A N 1
ATOM 736 C CA . ASP A 1 91 ? 1.833 -3.121 -18.489 1.00 91.31 91 ASP A CA 1
ATOM 737 C C . ASP A 1 91 ? 2.561 -2.346 -17.370 1.00 91.31 91 ASP A C 1
ATOM 739 O O . ASP A 1 91 ? 3.624 -2.766 -16.907 1.00 91.31 91 ASP A O 1
ATOM 743 N N . LEU A 1 92 ? 1.993 -1.219 -16.923 1.00 95.25 92 LEU A N 1
ATOM 744 C CA . LEU A 1 92 ? 2.533 -0.373 -15.848 1.00 95.25 92 LEU A CA 1
ATOM 745 C C . LEU A 1 92 ? 1.425 0.150 -14.928 1.00 95.25 92 LEU A C 1
ATOM 747 O O . LEU A 1 92 ? 1.485 1.279 -14.437 1.00 95.25 92 LEU A O 1
ATOM 751 N N . SER A 1 93 ? 0.340 -0.599 -14.749 1.00 96.94 93 SER A N 1
ATOM 752 C CA . SER A 1 93 ? -0.779 -0.125 -13.933 1.00 96.94 93 SER A CA 1
ATOM 753 C C . SER A 1 93 ? -1.501 -1.250 -13.214 1.00 96.94 93 SER A C 1
ATOM 755 O O . SER A 1 93 ? -1.774 -2.304 -13.781 1.00 96.94 93 SER A O 1
ATOM 757 N N . LEU A 1 94 ? -1.820 -0.995 -11.949 1.00 96.56 94 LEU A N 1
ATOM 758 C CA . LEU A 1 94 ? -2.669 -1.836 -11.122 1.00 96.56 94 LEU A CA 1
ATOM 759 C C . LEU A 1 94 ? -4.052 -1.175 -10.990 1.00 96.56 94 LEU A C 1
ATOM 761 O O . LEU A 1 94 ? -4.169 -0.006 -10.605 1.00 96.56 94 LEU A O 1
ATOM 765 N N . PHE A 1 95 ? -5.099 -1.944 -11.284 1.00 95.19 95 PHE A N 1
ATOM 766 C CA . PHE A 1 95 ? -6.496 -1.515 -11.224 1.00 95.19 95 PHE A CA 1
ATOM 767 C C . PHE A 1 95 ? -7.319 -2.447 -10.337 1.00 95.19 95 PHE A C 1
ATOM 769 O O . PHE A 1 95 ? -7.013 -3.633 -10.213 1.00 95.19 95 PHE A O 1
ATOM 776 N N . VAL A 1 96 ? -8.375 -1.898 -9.737 1.00 94.88 96 VAL A N 1
ATOM 777 C CA . VAL A 1 96 ? -9.381 -2.648 -8.978 1.00 94.88 96 VAL A CA 1
ATOM 778 C C . VAL A 1 96 ? -10.732 -2.406 -9.641 1.00 94.88 96 VAL A C 1
ATOM 780 O O . VAL A 1 96 ? -11.142 -1.250 -9.754 1.00 94.88 96 VAL A O 1
ATOM 783 N N . ASN A 1 97 ? -11.389 -3.483 -10.070 1.00 86.31 97 ASN A N 1
ATOM 784 C CA . ASN A 1 97 ? -12.712 -3.473 -10.700 1.00 86.31 97 ASN A CA 1
ATOM 785 C C . ASN A 1 97 ? -13.799 -3.964 -9.739 1.00 86.31 97 ASN A C 1
ATOM 787 O O . ASN A 1 97 ? -13.497 -4.858 -8.906 1.00 86.31 97 ASN A O 1
#